Protein AF-A0AAP8SWY9-F1 (afdb_monomer_lite)

Foldseek 3Di:
DDPPFKDKDKDLDPVVVVVLVVCQVVVHWDADPNFTWGFPDWDWDDDDSRIIIITIIGTDPPPPPD

Radius of gyration: 13.1 Å; chains: 1; bounding box: 34×21×38 Å

Organism: NCBI:txid553239

pLDDT: mean 84.7, std 15.16, range [40.84, 95.75]

Structure (mmCIF, N/CA/C/O backbone):
data_AF-A0AAP8SWY9-F1
#
_entry.id   AF-A0AAP8SWY9-F1
#
loop_
_atom_site.group_PDB
_atom_site.id
_atom_site.type_symbol
_atom_site.label_atom_id
_atom_site.label_alt_id
_atom_site.label_comp_id
_atom_site.label_asym_id
_atom_site.label_entity_id
_atom_site.label_seq_id
_atom_site.pdbx_PDB_ins_code
_atom_site.Cartn_x
_atom_site.Cartn_y
_atom_site.Cartn_z
_atom_site.occupancy
_atom_site.B_iso_or_equiv
_atom_site.auth_seq_id
_atom_site.auth_comp_id
_atom_site.auth_asym_id
_atom_site.auth_atom_id
_atom_site.pdbx_PDB_model_num
ATOM 1 N N . MET A 1 1 ? 12.739 -2.691 22.986 1.00 41.38 1 MET A N 1
ATOM 2 C CA . MET A 1 1 ? 11.569 -2.086 22.313 1.00 41.38 1 MET A CA 1
ATOM 3 C C . MET A 1 1 ? 11.461 -2.765 20.955 1.00 41.38 1 MET A C 1
ATOM 5 O O . MET A 1 1 ? 12.262 -2.452 20.086 1.00 41.38 1 MET A O 1
ATOM 9 N N . ASN A 1 2 ? 10.607 -3.787 20.821 1.00 41.16 2 ASN A N 1
ATOM 10 C CA . ASN A 1 2 ? 10.507 -4.588 19.594 1.00 41.16 2 ASN A CA 1
ATOM 11 C C . ASN A 1 2 ? 9.617 -3.868 18.573 1.00 41.16 2 ASN A C 1
ATOM 13 O O . ASN A 1 2 ? 8.434 -3.658 18.818 1.00 41.16 2 ASN A O 1
ATOM 17 N N . ASN A 1 3 ? 10.208 -3.496 17.438 1.00 46.06 3 ASN A N 1
ATOM 18 C CA . ASN A 1 3 ? 9.537 -2.957 16.251 1.00 46.06 3 ASN A CA 1
ATOM 19 C C . ASN A 1 3 ? 8.822 -4.086 15.471 1.00 46.06 3 ASN A C 1
ATOM 21 O O . ASN A 1 3 ? 9.142 -4.334 14.314 1.00 46.06 3 ASN A O 1
ATOM 25 N N . ASP A 1 4 ? 7.892 -4.812 16.099 1.00 55.75 4 ASP A N 1
ATOM 26 C CA . ASP A 1 4 ? 7.343 -6.070 15.547 1.00 55.75 4 ASP A CA 1
ATOM 27 C C . ASP A 1 4 ? 6.090 -5.898 14.658 1.00 55.75 4 ASP A C 1
ATOM 29 O O . ASP A 1 4 ? 5.523 -6.867 14.163 1.00 55.75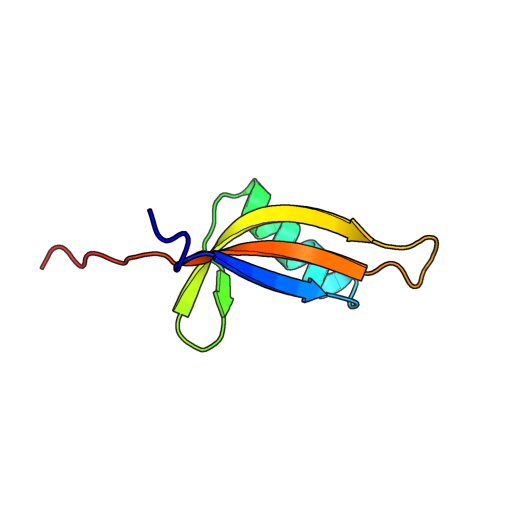 4 ASP A O 1
ATOM 33 N N . HIS A 1 5 ? 5.613 -4.668 14.438 1.00 66.88 5 HIS A N 1
ATOM 34 C CA . HIS A 1 5 ? 4.323 -4.432 13.760 1.00 66.88 5 HIS A CA 1
ATOM 35 C C . HIS A 1 5 ? 4.439 -3.860 12.341 1.00 66.88 5 HIS A C 1
ATOM 37 O O . HIS A 1 5 ? 3.421 -3.656 11.668 1.00 66.88 5 HIS A O 1
ATOM 43 N N . GLY A 1 6 ? 5.666 -3.600 11.882 1.00 77.94 6 GLY A N 1
ATOM 44 C CA . GLY A 1 6 ? 5.949 -3.056 10.559 1.00 77.94 6 GLY A CA 1
ATOM 45 C C . GLY A 1 6 ? 6.359 -4.139 9.564 1.00 77.94 6 GLY A C 1
ATOM 46 O O . GLY A 1 6 ? 7.302 -4.877 9.829 1.00 77.94 6 GLY A O 1
ATOM 47 N N . ILE A 1 7 ? 5.702 -4.216 8.404 1.00 90.50 7 ILE A N 1
ATOM 48 C CA . ILE A 1 7 ? 6.150 -5.061 7.282 1.00 90.50 7 ILE A CA 1
ATOM 49 C C . ILE A 1 7 ? 6.612 -4.189 6.116 1.00 90.50 7 ILE A C 1
ATOM 51 O O . ILE A 1 7 ? 6.142 -3.063 5.942 1.00 90.50 7 ILE A O 1
ATOM 55 N N . GLN A 1 8 ? 7.517 -4.716 5.294 1.00 93.50 8 GLN A N 1
ATOM 56 C CA . GLN A 1 8 ? 7.883 -4.093 4.025 1.00 93.50 8 GLN A CA 1
ATOM 57 C C . GLN A 1 8 ? 7.222 -4.830 2.865 1.00 93.50 8 GLN A C 1
ATOM 59 O O . GLN A 1 8 ? 7.232 -6.058 2.818 1.00 93.50 8 GLN A O 1
ATOM 64 N N . LEU A 1 9 ? 6.663 -4.072 1.924 1.00 92.19 9 LEU A N 1
ATOM 65 C CA . LEU A 1 9 ? 6.047 -4.603 0.715 1.00 92.19 9 LEU A CA 1
ATOM 66 C C . LEU A 1 9 ? 6.781 -4.073 -0.519 1.00 92.19 9 LEU A C 1
ATOM 68 O O . LEU A 1 9 ? 6.784 -2.868 -0.773 1.00 92.19 9 LEU A O 1
ATOM 72 N N . SER A 1 10 ? 7.382 -4.982 -1.284 1.00 94.38 10 SER A N 1
ATOM 73 C CA . SER A 1 10 ? 8.026 -4.684 -2.566 1.00 94.38 10 SER A CA 1
ATOM 74 C C . SER A 1 10 ? 7.007 -4.750 -3.694 1.00 94.38 10 SER A C 1
ATOM 76 O O . SER A 1 10 ? 6.390 -5.790 -3.914 1.00 94.38 10 SER A O 1
ATOM 78 N N . VAL A 1 11 ? 6.840 -3.650 -4.426 1.00 93.06 11 VAL A N 1
ATOM 79 C CA . VAL A 1 11 ? 5.894 -3.559 -5.542 1.00 93.06 11 VAL A CA 1
ATOM 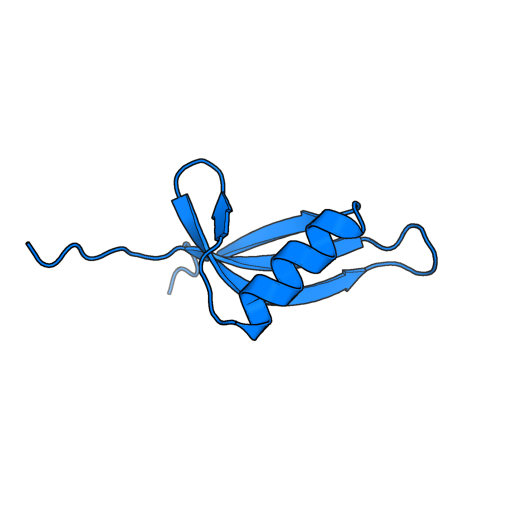80 C C . VAL A 1 11 ? 6.634 -3.193 -6.822 1.00 93.06 11 VAL A C 1
ATOM 82 O O . VAL A 1 11 ? 7.337 -2.183 -6.883 1.00 93.06 11 VAL A O 1
ATOM 85 N N . HIS A 1 12 ? 6.452 -4.028 -7.844 1.00 90.31 12 HIS A N 1
ATOM 86 C CA . HIS A 1 12 ? 7.014 -3.854 -9.189 1.00 90.31 12 HIS A CA 1
ATOM 87 C C . HIS A 1 12 ? 5.956 -3.411 -10.213 1.00 90.31 12 HIS A C 1
ATOM 89 O O . HIS A 1 12 ? 6.290 -2.968 -11.307 1.00 90.31 12 HIS A O 1
ATOM 95 N N . ASP A 1 13 ? 4.677 -3.526 -9.854 1.00 90.25 13 ASP A N 1
ATOM 96 C CA . ASP A 1 13 ? 3.542 -3.145 -10.685 1.00 90.25 13 ASP A CA 1
ATOM 97 C C . ASP A 1 13 ? 3.180 -1.665 -10.462 1.00 90.25 13 ASP A C 1
ATOM 99 O O . ASP A 1 13 ? 2.971 -1.216 -9.328 1.00 90.25 13 ASP A O 1
ATOM 103 N N . LYS A 1 14 ? 3.134 -0.889 -11.552 1.00 87.00 14 LYS A N 1
ATOM 104 C CA . LYS A 1 14 ? 2.927 0.569 -11.505 1.00 87.00 14 LYS A CA 1
ATOM 105 C C . LYS A 1 14 ? 1.534 0.938 -10.973 1.00 87.00 14 LYS A C 1
ATOM 107 O O . LYS A 1 14 ? 1.411 1.930 -10.251 1.00 87.00 14 LYS A O 1
ATOM 112 N N . ASP A 1 15 ? 0.507 0.142 -11.259 1.00 91.44 15 ASP A N 1
ATOM 113 C CA . ASP A 1 15 ? -0.869 0.417 -10.834 1.00 91.44 15 ASP A CA 1
ATOM 114 C C . ASP A 1 15 ? -1.063 0.112 -9.347 1.00 91.44 15 ASP A C 1
ATOM 116 O O . ASP A 1 15 ? -1.647 0.907 -8.601 1.00 91.44 15 ASP A O 1
ATOM 120 N N . TRP A 1 16 ? -0.484 -0.990 -8.873 1.00 91.38 16 TRP A N 1
ATOM 121 C CA . TRP A 1 16 ? -0.465 -1.326 -7.450 1.00 91.38 16 TRP A CA 1
ATOM 122 C C . TRP A 1 16 ? 0.316 -0.302 -6.630 1.00 91.38 16 TRP A C 1
ATOM 124 O O . TRP A 1 16 ? -0.134 0.105 -5.553 1.00 91.38 16 TRP A O 1
ATOM 134 N N . ALA A 1 17 ? 1.449 0.175 -7.148 1.00 92.62 17 ALA A N 1
ATOM 135 C CA . ALA A 1 17 ? 2.208 1.228 -6.493 1.00 92.62 17 ALA A CA 1
ATOM 136 C C . ALA A 1 17 ? 1.397 2.529 -6.382 1.00 92.62 17 ALA A C 1
ATOM 138 O O . ALA A 1 17 ? 1.376 3.153 -5.317 1.00 92.62 17 ALA A O 1
ATOM 139 N N . HIS A 1 18 ? 0.668 2.918 -7.435 1.00 93.75 18 HIS A N 1
ATOM 140 C CA . HIS A 1 18 ? -0.246 4.061 -7.377 1.00 93.75 18 HIS A CA 1
ATOM 141 C C . HIS A 1 18 ? -1.370 3.869 -6.354 1.00 93.75 18 HIS A C 1
ATOM 143 O O . HIS A 1 18 ? -1.682 4.804 -5.611 1.00 93.75 18 HIS A O 1
ATOM 149 N N . CYS A 1 19 ? -1.948 2.668 -6.262 1.00 93.88 19 CYS A N 1
ATOM 150 C CA . CYS A 1 19 ? -2.973 2.357 -5.268 1.00 93.88 19 CYS A CA 1
ATOM 151 C C . CYS A 1 19 ? -2.459 2.590 -3.838 1.00 93.88 19 CYS A C 1
ATOM 153 O O . CYS A 1 19 ? -3.093 3.308 -3.060 1.00 93.88 19 CYS A O 1
ATOM 155 N N . LEU A 1 20 ? -1.279 2.061 -3.499 1.00 94.56 20 LEU A N 1
ATOM 156 C CA . LEU A 1 20 ? -0.690 2.204 -2.163 1.00 94.56 20 LEU A CA 1
ATOM 157 C C . LEU A 1 20 ? -0.257 3.641 -1.854 1.00 94.56 20 LEU A C 1
ATOM 159 O O . LEU A 1 20 ? -0.485 4.125 -0.744 1.00 94.56 20 LEU A O 1
ATOM 163 N N . LEU A 1 21 ? 0.283 4.367 -2.836 1.00 95.12 21 LEU A N 1
ATOM 164 C CA . LEU A 1 21 ? 0.580 5.795 -2.688 1.00 95.12 21 LEU A CA 1
ATOM 165 C C . LEU A 1 21 ? -0.686 6.614 -2.408 1.00 95.12 21 LEU A C 1
ATOM 167 O O . LEU A 1 21 ? -0.663 7.530 -1.584 1.00 95.12 21 LEU A O 1
ATOM 171 N N . ASN A 1 22 ? -1.806 6.276 -3.050 1.00 95.75 22 ASN A N 1
ATOM 172 C CA . ASN A 1 22 ? -3.084 6.924 -2.775 1.00 95.75 22 ASN A CA 1
ATOM 173 C C . ASN A 1 22 ? -3.597 6.601 -1.360 1.00 95.75 22 ASN A C 1
ATOM 175 O O . ASN A 1 22 ? -4.096 7.491 -0.671 1.00 95.75 22 ASN A O 1
ATOM 179 N N . ARG A 1 23 ? -3.434 5.357 -0.887 1.00 94.69 23 ARG A N 1
ATOM 180 C CA . ARG A 1 23 ? -3.779 4.962 0.493 1.00 94.69 23 ARG A CA 1
ATOM 181 C C . ARG A 1 23 ? -2.963 5.731 1.527 1.00 94.69 23 ARG A C 1
ATOM 183 O O . ARG A 1 23 ? -3.550 6.259 2.465 1.00 94.69 23 ARG A O 1
ATOM 190 N N . MET A 1 24 ? -1.659 5.881 1.293 1.00 94.31 24 MET A N 1
ATOM 191 C CA . MET A 1 24 ? -0.769 6.707 2.115 1.00 94.31 24 MET A CA 1
ATOM 192 C C . MET A 1 24 ? -1.255 8.162 2.179 1.00 94.31 24 MET A C 1
ATOM 194 O O . MET A 1 24 ? -1.446 8.704 3.261 1.00 94.31 24 MET A O 1
ATOM 198 N N . ARG A 1 25 ? -1.522 8.787 1.023 1.00 94.94 25 ARG A N 1
ATOM 199 C CA . ARG A 1 25 ? -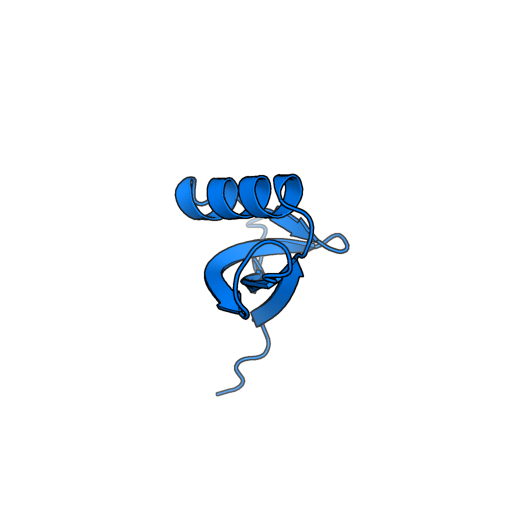1.979 10.189 0.950 1.00 94.94 25 ARG A CA 1
ATOM 200 C C . ARG A 1 25 ? -3.334 10.421 1.606 1.00 94.94 25 ARG A C 1
ATOM 202 O O . ARG A 1 25 ? -3.558 11.472 2.190 1.00 94.94 25 ARG A O 1
ATOM 209 N N . THR A 1 26 ? -4.242 9.461 1.477 1.00 94.69 26 THR A N 1
ATO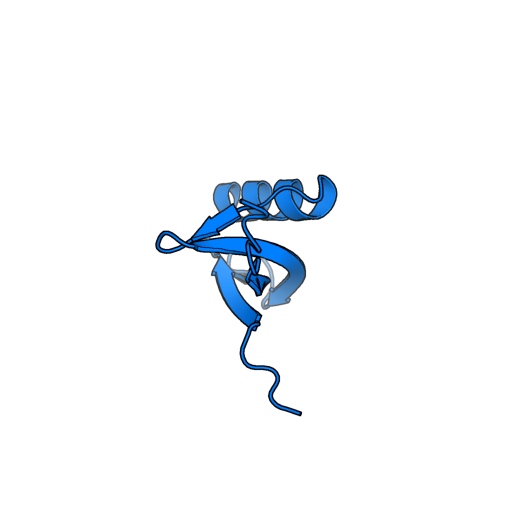M 210 C CA . THR A 1 26 ? -5.600 9.563 2.029 1.00 94.69 26 THR A CA 1
ATOM 211 C C . THR A 1 26 ? -5.704 9.029 3.455 1.00 94.69 26 THR A C 1
ATOM 213 O O . THR A 1 26 ? -6.802 9.019 4.005 1.00 94.69 26 THR A O 1
ATOM 216 N N . ASN A 1 27 ? -4.586 8.580 4.042 1.00 90.31 27 ASN A N 1
ATOM 217 C CA . ASN A 1 27 ? -4.524 7.896 5.332 1.00 90.31 27 ASN A CA 1
ATOM 218 C C . ASN A 1 27 ? -5.586 6.789 5.466 1.00 90.31 27 ASN A C 1
ATOM 220 O O . ASN A 1 27 ? -6.210 6.611 6.510 1.00 90.31 27 ASN A O 1
ATOM 224 N N . LYS A 1 28 ? -5.845 6.075 4.364 1.00 92.50 28 LYS A N 1
ATOM 225 C CA . LYS A 1 28 ? -6.822 4.988 4.318 1.00 92.50 28 LYS A CA 1
ATOM 226 C C . LYS A 1 28 ? -6.115 3.654 4.499 1.00 92.50 28 LYS A C 1
ATOM 228 O O . LYS A 1 28 ? -5.051 3.453 3.910 1.00 92.50 28 LYS A O 1
ATOM 233 N N . PRO A 1 29 ? -6.732 2.710 5.219 1.00 92.12 29 PRO A N 1
ATOM 234 C CA . PRO A 1 29 ? -6.150 1.398 5.381 1.00 92.12 29 PRO A CA 1
ATOM 235 C C . PRO A 1 29 ? -6.122 0.619 4.068 1.00 92.12 29 PRO 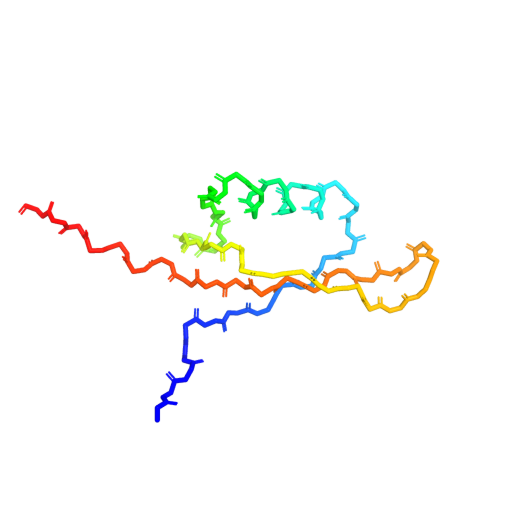A C 1
ATOM 237 O O . PRO A 1 29 ? -6.960 0.803 3.175 1.00 92.12 29 PRO A O 1
ATOM 240 N N . TYR A 1 30 ? -5.138 -0.264 3.985 1.00 90.12 30 TYR A N 1
ATOM 241 C CA . TYR A 1 30 ? -4.952 -1.262 2.948 1.00 90.12 30 TYR A CA 1
ATOM 242 C C . TYR A 1 30 ? -5.080 -2.654 3.575 1.00 90.12 30 TYR A C 1
ATOM 244 O O . TYR A 1 30 ? -4.540 -2.903 4.652 1.00 90.12 30 TYR A O 1
ATOM 252 N N . LEU A 1 31 ? -5.816 -3.548 2.916 1.00 90.31 31 LEU A N 1
ATOM 253 C CA . LEU A 1 31 ? -5.967 -4.931 3.352 1.00 90.31 31 LEU A CA 1
ATOM 254 C C . LEU A 1 31 ? -4.861 -5.775 2.714 1.00 90.31 31 LEU A C 1
ATOM 256 O O . LEU A 1 31 ? -4.774 -5.857 1.490 1.00 90.31 31 LEU A O 1
ATOM 260 N N . 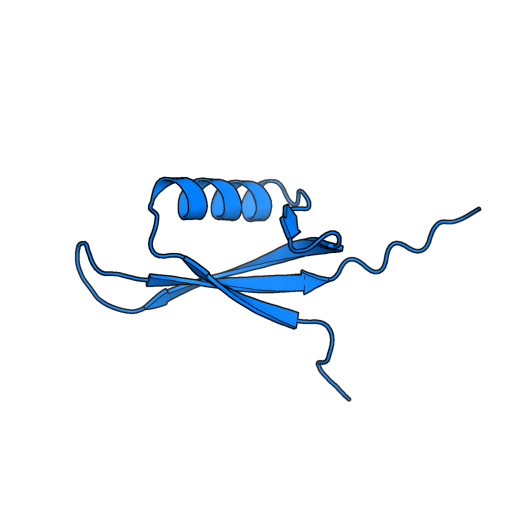HIS A 1 32 ? -4.048 -6.418 3.541 1.00 88.06 32 HIS A N 1
ATOM 261 C CA . HIS A 1 32 ? -3.012 -7.347 3.114 1.00 88.06 32 HIS A CA 1
ATOM 262 C C . HIS A 1 32 ? -3.100 -8.612 3.955 1.00 88.06 32 HIS A C 1
ATOM 264 O O . HIS A 1 32 ? -3.080 -8.527 5.180 1.00 88.06 32 HIS A O 1
ATOM 270 N N . ASP A 1 33 ? -3.225 -9.771 3.307 1.00 88.06 33 ASP A N 1
ATOM 271 C CA . ASP A 1 33 ? -3.283 -11.069 3.994 1.00 88.06 33 ASP A CA 1
ATOM 272 C C . ASP A 1 33 ? -4.327 -11.106 5.137 1.00 88.06 33 ASP A C 1
ATOM 274 O O . ASP A 1 33 ? -4.054 -11.469 6.281 1.00 88.06 33 ASP A O 1
ATOM 278 N N . GLY A 1 34 ? -5.532 -10.591 4.856 1.00 88.12 34 GLY A N 1
ATOM 279 C CA . GLY A 1 34 ? -6.638 -10.526 5.822 1.00 88.12 34 GLY A CA 1
ATOM 280 C C . GLY A 1 34 ? -6.457 -9.524 6.973 1.00 88.12 34 GLY A C 1
ATOM 281 O O . GLY A 1 34 ? -7.327 -9.427 7.836 1.00 88.12 34 GLY A O 1
ATOM 282 N N . LYS A 1 35 ? -5.364 -8.753 6.999 1.00 88.75 35 LYS A N 1
ATOM 283 C CA . LYS A 1 35 ? -5.056 -7.758 8.036 1.00 88.75 35 LYS A CA 1
ATOM 284 C C . LYS A 1 35 ? -5.044 -6.346 7.456 1.00 88.75 35 LYS A C 1
ATOM 286 O O . LYS A 1 35 ? -4.641 -6.126 6.316 1.00 88.75 35 LYS A O 1
ATOM 291 N N . HIS A 1 36 ? -5.480 -5.375 8.252 1.00 91.25 36 HIS A N 1
ATOM 292 C CA . HIS A 1 36 ? -5.466 -3.966 7.864 1.00 91.25 36 HIS A CA 1
ATOM 293 C C . HIS A 1 36 ? -4.129 -3.315 8.221 1.00 91.25 36 HIS A C 1
ATOM 295 O O . HIS A 1 36 ? -3.608 -3.510 9.321 1.00 91.25 36 HIS A O 1
ATOM 301 N N . TYR A 1 37 ? -3.602 -2.519 7.296 1.00 92.56 37 TYR A N 1
ATOM 302 C CA . TYR A 1 37 ? -2.347 -1.792 7.438 1.00 92.56 37 TYR A CA 1
ATOM 303 C C . TYR A 1 37 ? -2.497 -0.340 6.997 1.00 92.56 37 TYR A C 1
ATOM 305 O O . TYR A 1 37 ? -3.188 -0.044 6.020 1.00 92.56 37 TYR A O 1
ATOM 313 N N . TYR A 1 38 ? -1.771 0.555 7.658 1.00 93.56 38 TYR A N 1
ATOM 314 C CA . TYR A 1 38 ? -1.497 1.889 7.139 1.00 93.56 38 TYR A CA 1
ATOM 315 C C . TYR A 1 38 ? -0.172 1.902 6.387 1.00 93.56 38 TYR A C 1
ATOM 317 O O . TYR A 1 38 ? 0.825 1.357 6.854 1.00 93.56 38 TYR A O 1
ATOM 325 N N . VAL A 1 39 ? -0.146 2.570 5.237 1.00 94.62 39 VAL A N 1
ATOM 326 C CA . VAL A 1 39 ? 1.100 2.845 4.518 1.00 94.62 39 VAL A CA 1
ATOM 327 C C . VAL A 1 39 ? 1.756 4.057 5.176 1.00 94.62 39 VAL A C 1
ATOM 329 O O . VAL A 1 39 ? 1.192 5.148 5.140 1.00 94.62 39 VAL A O 1
ATOM 332 N N . LYS A 1 40 ? 2.926 3.874 5.792 1.00 93.69 40 LYS A N 1
ATOM 333 C CA . LYS A 1 40 ? 3.647 4.931 6.527 1.00 93.69 40 LYS A CA 1
ATOM 334 C C . LYS A 1 40 ? 4.747 5.590 5.706 1.00 93.69 40 LYS A C 1
ATOM 336 O O . LYS A 1 40 ? 5.132 6.719 5.986 1.00 93.69 40 LYS A O 1
ATOM 341 N N . GLY A 1 41 ? 5.240 4.903 4.681 1.00 93.56 41 GLY A N 1
ATOM 342 C CA . GLY A 1 41 ? 6.252 5.448 3.792 1.00 93.56 41 GLY A CA 1
ATOM 343 C C . GLY A 1 41 ? 6.408 4.631 2.522 1.00 93.56 41 GLY A C 1
ATOM 344 O O . GLY A 1 41 ? 5.988 3.475 2.449 1.00 93.56 41 GLY A O 1
ATOM 345 N N . ALA A 1 42 ? 7.030 5.252 1.527 1.00 93.75 42 ALA A N 1
ATOM 346 C CA . ALA A 1 42 ? 7.391 4.637 0.263 1.00 93.75 42 ALA A CA 1
ATOM 347 C C . ALA A 1 42 ? 8.798 5.100 -0.126 1.00 93.75 42 ALA A C 1
ATOM 349 O O . ALA A 1 42 ? 9.120 6.281 -0.003 1.00 93.75 42 ALA A O 1
ATOM 350 N N . SER A 1 43 ? 9.628 4.186 -0.614 1.00 93.75 43 SER A N 1
ATOM 351 C CA . SER A 1 43 ? 10.945 4.497 -1.166 1.00 93.75 43 SER A CA 1
ATOM 352 C C . SER A 1 43 ? 11.132 3.774 -2.493 1.00 93.75 43 SER A C 1
ATOM 354 O O . SER A 1 43 ? 10.642 2.663 -2.681 1.00 93.75 43 SER A O 1
ATOM 356 N N . ARG A 1 44 ? 11.808 4.416 -3.445 1.00 91.62 44 ARG A N 1
ATOM 357 C CA . ARG A 1 44 ? 12.102 3.829 -4.755 1.00 91.62 44 ARG A CA 1
ATOM 358 C C . ARG A 1 44 ? 13.511 3.244 -4.729 1.00 91.62 44 ARG A C 1
ATOM 360 O O . ARG A 1 44 ? 14.458 3.962 -4.424 1.00 91.62 44 ARG A O 1
ATOM 367 N N . GLN A 1 45 ? 13.645 1.969 -5.075 1.00 90.62 45 GLN A N 1
ATOM 368 C CA . GLN A 1 45 ? 14.924 1.293 -5.274 1.00 90.62 45 GLN A CA 1
ATOM 369 C C . GLN A 1 45 ? 15.134 0.976 -6.759 1.00 90.62 45 GLN A C 1
ATOM 371 O O . GLN A 1 45 ? 14.241 0.465 -7.432 1.00 90.62 45 GLN A O 1
ATOM 376 N N . GLY A 1 46 ? 16.329 1.274 -7.273 1.00 85.50 46 GLY A N 1
ATOM 377 C CA . GLY A 1 46 ? 16.674 1.102 -8.688 1.00 85.50 46 GLY A CA 1
ATOM 378 C C . GLY A 1 46 ? 16.328 2.308 -9.571 1.00 85.50 46 GLY A C 1
ATOM 379 O O . GLY A 1 46 ? 15.785 3.316 -9.113 1.00 85.50 46 GLY A O 1
ATOM 380 N N . HIS A 1 47 ? 16.671 2.211 -10.857 1.00 79.81 47 HIS A N 1
ATOM 381 C CA . HIS A 1 47 ? 16.540 3.290 -11.841 1.00 79.81 47 HIS A CA 1
ATOM 382 C C . HIS A 1 47 ? 15.779 2.821 -13.090 1.00 79.81 47 HIS A C 1
ATOM 384 O O . HIS A 1 47 ? 15.823 1.645 -13.446 1.00 79.81 47 HIS A O 1
ATOM 390 N N . GLY A 1 48 ? 15.097 3.748 -13.768 1.00 79.88 48 GLY A N 1
ATOM 391 C CA . GLY A 1 48 ? 14.337 3.450 -14.986 1.00 79.88 48 GLY A CA 1
ATOM 392 C C . GLY A 1 48 ? 13.057 2.649 -14.726 1.00 79.88 48 GLY A C 1
ATOM 393 O O . GLY A 1 48 ? 12.466 2.756 -13.647 1.00 79.88 48 GLY A O 1
ATOM 394 N N . ASP A 1 49 ? 12.628 1.881 -15.729 1.00 79.69 49 ASP A N 1
ATOM 395 C CA . ASP A 1 49 ? 11.366 1.127 -15.725 1.00 79.69 49 ASP A CA 1
ATOM 396 C C . ASP A 1 49 ? 11.361 -0.102 -14.810 1.00 79.69 49 ASP A C 1
ATOM 398 O O . ASP A 1 49 ? 10.290 -0.555 -14.418 1.00 79.69 49 ASP A O 1
ATOM 402 N N . SER A 1 50 ? 12.533 -0.594 -14.406 1.00 81.38 50 SER A N 1
ATOM 403 C CA . SER A 1 50 ? 12.676 -1.740 -13.495 1.00 81.38 50 SER A CA 1
ATOM 404 C C . SER A 1 50 ? 12.738 -1.338 -12.018 1.00 81.38 50 SER A C 1
ATOM 406 O O . SER A 1 50 ? 13.146 -2.137 -11.177 1.00 81.38 50 SER A O 1
ATOM 408 N N . ALA A 1 51 ? 12.412 -0.086 -11.689 1.00 86.38 51 ALA A N 1
ATOM 409 C CA . ALA A 1 51 ? 12.480 0.386 -10.315 1.00 86.38 51 ALA A CA 1
ATOM 410 C C . ALA A 1 51 ? 11.397 -0.270 -9.445 1.00 86.38 51 ALA A C 1
ATOM 412 O O . ALA A 1 51 ? 10.213 -0.240 -9.774 1.00 86.38 51 ALA A O 1
ATOM 413 N N . THR A 1 52 ? 11.811 -0.798 -8.299 1.00 90.75 52 THR A N 1
ATOM 414 C CA . THR A 1 52 ? 10.927 -1.354 -7.272 1.00 90.75 52 THR A CA 1
ATOM 415 C C . THR A 1 52 ? 10.526 -0.247 -6.309 1.00 90.75 52 THR A C 1
ATOM 417 O O . THR A 1 52 ? 11.372 0.544 -5.887 1.00 90.75 52 THR A O 1
ATOM 420 N N . ILE A 1 53 ? 9.258 -0.192 -5.905 1.00 92.81 53 ILE A N 1
ATOM 421 C CA . ILE A 1 53 ? 8.831 0.677 -4.806 1.00 92.81 53 ILE A CA 1
ATOM 422 C C . ILE A 1 53 ? 8.664 -0.172 -3.548 1.00 92.81 53 ILE A C 1
ATOM 424 O O . ILE A 1 53 ? 7.871 -1.110 -3.523 1.00 92.81 53 ILE A O 1
ATOM 428 N N . LEU A 1 54 ? 9.433 0.155 -2.511 1.00 95.06 54 LEU A N 1
ATOM 429 C CA . LEU A 1 54 ? 9.325 -0.440 -1.186 1.00 95.06 54 LEU A CA 1
ATOM 430 C C . LEU A 1 54 ? 8.403 0.407 -0.318 1.00 95.06 54 LEU A C 1
ATOM 432 O O . LEU A 1 54 ? 8.701 1.572 -0.044 1.00 95.06 54 LEU A O 1
ATOM 436 N N . PHE A 1 55 ? 7.317 -0.193 0.152 1.00 94.69 55 PHE A N 1
ATOM 437 C CA . PHE A 1 55 ? 6.393 0.425 1.092 1.00 94.69 55 PHE A CA 1
ATOM 438 C C . PHE A 1 55 ? 6.636 -0.088 2.504 1.00 94.69 55 PHE A C 1
ATOM 440 O O . PHE A 1 55 ? 6.767 -1.291 2.710 1.00 94.69 55 PHE A O 1
ATOM 447 N N . THR A 1 56 ? 6.637 0.819 3.477 1.00 94.75 56 THR A N 1
ATOM 448 C CA . THR A 1 56 ? 6.602 0.470 4.900 1.00 94.75 56 THR A CA 1
ATOM 449 C C . THR A 1 56 ? 5.152 0.498 5.357 1.00 94.75 56 THR A C 1
ATOM 451 O O . THR A 1 56 ? 4.498 1.544 5.304 1.00 94.75 56 THR A O 1
ATOM 454 N N . LEU A 1 57 ? 4.646 -0.652 5.783 1.00 93.38 57 LEU A N 1
ATOM 455 C CA . LEU A 1 57 ? 3.284 -0.837 6.258 1.00 93.38 57 LEU A CA 1
ATOM 456 C C . LEU A 1 57 ? 3.299 -1.035 7.769 1.00 93.38 57 LEU A C 1
ATOM 458 O O . LEU A 1 57 ? 4.123 -1.785 8.276 1.00 93.38 57 LEU A O 1
ATOM 462 N N . GLU A 1 58 ? 2.367 -0.415 8.476 1.00 92.75 58 GLU A N 1
ATOM 463 C CA . GLU A 1 58 ? 2.189 -0.576 9.919 1.00 92.75 58 GLU A CA 1
ATOM 464 C C . GLU A 1 58 ? 0.825 -1.201 10.179 1.00 92.75 58 GLU A C 1
ATOM 466 O O . GLU A 1 58 ? -0.192 -0.715 9.669 1.00 92.75 58 GLU A O 1
ATOM 471 N N . ARG A 1 59 ? 0.804 -2.315 10.914 1.00 90.62 59 ARG A N 1
ATOM 472 C CA . ARG A 1 59 ? -0.437 -3.036 11.195 1.00 90.62 59 ARG A CA 1
ATOM 473 C C . ARG A 1 59 ? -1.372 -2.166 12.027 1.00 90.62 59 ARG A C 1
ATOM 475 O O . ARG A 1 59 ? -0.963 -1.572 13.017 1.00 90.62 59 ARG A O 1
ATOM 482 N N . MET A 1 60 ? -2.646 -2.150 11.650 1.00 88.25 60 MET A N 1
ATOM 483 C CA . MET A 1 60 ? -3.690 -1.597 12.497 1.00 88.25 60 MET A CA 1
ATOM 484 C C . MET A 1 60 ? -4.024 -2.590 13.600 1.00 88.25 60 MET A C 1
ATOM 486 O O . MET A 1 60 ? -4.573 -3.665 13.338 1.00 88.25 60 MET A O 1
ATOM 490 N N . GLU A 1 61 ? -3.723 -2.218 14.834 1.00 77.81 61 GLU A N 1
ATOM 491 C CA . GLU A 1 61 ? -4.351 -2.819 16.001 1.00 77.81 61 GLU A CA 1
ATOM 492 C C . GLU A 1 61 ? -5.774 -2.266 16.054 1.00 77.81 61 GLU A C 1
ATOM 494 O O . GLU A 1 61 ? -6.019 -1.148 16.499 1.00 77.81 61 GLU A O 1
ATOM 499 N N . VAL A 1 62 ? -6.718 -3.001 15.465 1.00 65.94 62 VAL A N 1
ATOM 500 C CA . VAL A 1 62 ? -8.130 -2.663 15.621 1.00 65.94 62 VAL A CA 1
ATOM 501 C C . VAL A 1 62 ? -8.514 -3.083 17.034 1.00 65.94 62 VAL A C 1
ATOM 503 O O . VAL A 1 62 ? -8.891 -4.232 17.263 1.00 65.94 62 VAL A O 1
ATOM 506 N N . GLU A 1 63 ? -8.379 -2.163 17.984 1.00 50.16 63 GLU A N 1
ATOM 507 C CA . GLU A 1 63 ? -9.100 -2.244 19.248 1.00 50.16 63 GLU A CA 1
ATOM 508 C C . GLU A 1 63 ? -10.580 -2.068 18.892 1.00 50.16 63 GLU A C 1
ATOM 510 O O . GLU A 1 63 ? -11.062 -0.964 18.636 1.00 50.16 63 GLU A O 1
ATOM 515 N N . TRP A 1 64 ? -11.299 -3.182 18.749 1.00 57.41 64 TRP A N 1
ATOM 516 C CA . TRP A 1 64 ? -12.752 -3.121 18.728 1.00 57.41 64 TRP A CA 1
ATOM 517 C C . TRP A 1 64 ? -13.164 -2.689 20.131 1.00 57.41 64 TRP A C 1
ATOM 519 O O . TRP A 1 64 ? -13.164 -3.503 21.051 1.00 57.41 64 TRP A O 1
ATOM 529 N N . ALA A 1 65 ? -13.464 -1.402 20.305 1.00 40.84 65 ALA A N 1
ATOM 530 C CA . ALA A 1 65 ? -14.309 -0.972 21.404 1.00 40.84 65 ALA A CA 1
ATOM 531 C C . ALA A 1 65 ? -15.671 -1.642 21.174 1.00 40.84 65 ALA A C 1
ATOM 533 O O . ALA A 1 65 ? -16.417 -1.248 20.274 1.00 40.84 65 ALA A O 1
ATOM 534 N N . ILE A 1 66 ? -15.900 -2.738 21.900 1.00 47.72 66 ILE A N 1
ATOM 535 C CA . ILE A 1 66 ? -17.192 -3.422 22.003 1.00 47.72 66 ILE A CA 1
ATOM 536 C C . ILE A 1 66 ? -18.044 -2.653 23.008 1.00 47.72 66 ILE A C 1
ATOM 538 O O . ILE A 1 66 ? -17.493 -2.306 24.079 1.00 47.72 66 ILE A O 1
#

Secondary structure (DSSP, 8-state):
---TTEEEEEE--HHHHHHHHHHHHTT--EEETTEEEEEEEEEEESSGGGPEEEEEEEE-------

Sequence (66 aa):
MNNDHGIQLSVHDKDWAHCLLNRMRTNKPYLHDGKHYYVKGASRQGHGDSATILFTLERMEVEWAI